Protein AF-A0A3A8M3F8-F1 (afdb_monomer_lite)

Structure (mmCIF, N/CA/C/O backbone):
data_AF-A0A3A8M3F8-F1
#
_entry.id   AF-A0A3A8M3F8-F1
#
loop_
_atom_site.group_PDB
_atom_site.id
_atom_site.type_symbol
_atom_site.label_atom_id
_atom_site.label_alt_id
_atom_site.label_comp_id
_atom_site.label_asym_id
_atom_site.label_entity_id
_atom_site.label_seq_id
_atom_site.pdbx_PDB_ins_code
_atom_site.Cartn_x
_atom_site.Cartn_y
_atom_site.Cartn_z
_atom_site.occupancy
_atom_site.B_iso_or_equiv
_atom_site.auth_seq_id
_atom_si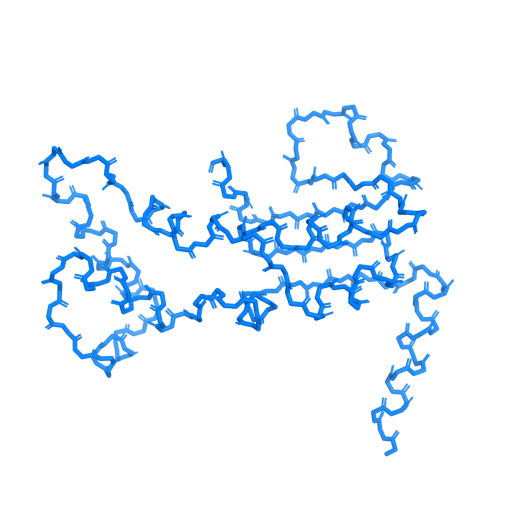te.auth_comp_id
_atom_site.auth_asym_id
_atom_site.auth_atom_id
_atom_site.pdbx_PDB_model_num
ATOM 1 N N . GLU A 1 1 ? -21.078 -20.542 5.191 1.00 77.00 1 GLU A N 1
ATOM 2 C CA . GLU A 1 1 ? -21.082 -20.589 6.671 1.00 77.00 1 GLU A CA 1
ATOM 3 C C . GLU A 1 1 ? -19.751 -20.115 7.265 1.00 77.00 1 GLU A C 1
ATOM 5 O O . GLU A 1 1 ? -19.757 -19.171 8.045 1.00 77.00 1 GLU A O 1
ATOM 10 N N . GLN A 1 2 ? -18.619 -20.641 6.781 1.00 90.75 2 GLN A N 1
ATOM 11 C CA . GLN A 1 2 ? -17.249 -20.269 7.181 1.00 90.75 2 GLN A CA 1
ATOM 12 C C . GLN A 1 2 ? -16.939 -18.758 7.161 1.00 90.75 2 GLN A C 1
ATOM 14 O O . GLN A 1 2 ? -16.479 -18.217 8.160 1.00 90.75 2 GLN A O 1
ATOM 19 N N . VAL A 1 3 ? -17.265 -18.046 6.073 1.00 92.75 3 VAL A N 1
ATOM 20 C CA . VAL A 1 3 ? -17.012 -16.590 5.957 1.00 92.75 3 VAL A CA 1
ATOM 21 C C . VAL A 1 3 ? -17.724 -15.788 7.053 1.00 92.75 3 VAL A C 1
ATOM 23 O O . VAL A 1 3 ? -17.168 -14.835 7.590 1.00 92.75 3 VAL A O 1
ATOM 26 N N . ARG A 1 4 ? -18.945 -16.189 7.438 1.00 94.12 4 ARG A N 1
ATOM 27 C CA . ARG A 1 4 ? -19.673 -15.523 8.531 1.00 94.12 4 ARG A CA 1
ATOM 28 C C . ARG A 1 4 ? -19.040 -15.808 9.894 1.00 94.12 4 ARG A C 1
ATOM 30 O O . ARG A 1 4 ? -19.112 -14.944 10.759 1.00 94.12 4 ARG A O 1
ATOM 37 N N . GLY A 1 5 ? -18.446 -16.988 10.084 1.00 97.00 5 GLY A N 1
ATOM 38 C CA . GLY A 1 5 ? -17.673 -17.320 11.285 1.00 97.00 5 GLY A CA 1
ATOM 39 C C . GLY A 1 5 ? -16.469 -16.395 11.442 1.00 97.00 5 GLY A C 1
ATOM 40 O O . GLY A 1 5 ? -16.394 -15.661 12.424 1.00 97.00 5 GLY A O 1
ATOM 41 N N . ILE A 1 6 ? -15.632 -16.317 10.404 1.00 95.81 6 ILE A N 1
ATOM 42 C CA . ILE A 1 6 ? -14.446 -15.445 10.367 1.00 95.81 6 ILE A CA 1
ATOM 43 C C . ILE A 1 6 ? -14.830 -13.978 10.603 1.00 95.81 6 ILE A C 1
ATOM 45 O O . ILE A 1 6 ? -14.204 -13.285 11.398 1.00 95.81 6 ILE A O 1
ATOM 49 N N . ALA A 1 7 ? -15.907 -13.498 9.972 1.00 94.50 7 ALA A N 1
ATOM 50 C CA . ALA A 1 7 ? -16.370 -12.127 10.173 1.00 94.50 7 ALA A CA 1
ATOM 51 C C . ALA A 1 7 ? -16.759 -11.836 11.636 1.00 94.50 7 ALA A C 1
ATOM 53 O O . ALA A 1 7 ? -16.505 -10.741 12.136 1.00 94.50 7 ALA A O 1
ATOM 54 N N . ARG A 1 8 ? -17.360 -12.803 12.346 1.00 96.25 8 ARG A N 1
ATOM 55 C CA . ARG A 1 8 ? -17.701 -12.649 13.770 1.00 96.25 8 ARG A CA 1
ATOM 56 C C . ARG A 1 8 ? -16.461 -12.644 14.657 1.00 96.25 8 ARG A C 1
ATOM 58 O O . ARG A 1 8 ? -16.414 -11.846 15.591 1.00 96.25 8 ARG A O 1
ATOM 65 N N . GLU A 1 9 ? -15.484 -13.497 14.361 1.00 95.94 9 GLU A N 1
ATOM 66 C CA . GLU A 1 9 ? -14.199 -13.546 15.067 1.00 95.94 9 GLU A CA 1
ATOM 67 C C . GLU A 1 9 ? -13.439 -12.227 14.912 1.00 95.94 9 GLU A C 1
ATOM 69 O O . GLU A 1 9 ? -13.094 -11.602 15.915 1.00 95.94 9 GLU A O 1
ATOM 74 N N . LEU A 1 10 ? -13.297 -11.734 13.676 1.00 94.62 10 LEU A N 1
ATOM 75 C CA . LEU A 1 10 ? -12.694 -10.430 13.392 1.00 94.62 10 LEU A CA 1
ATOM 76 C C . LEU A 1 10 ? -13.431 -9.306 14.120 1.00 94.62 10 LEU A C 1
ATOM 78 O O . LEU A 1 10 ? -12.803 -8.484 14.779 1.00 94.62 10 LEU A O 1
ATOM 82 N N . ALA A 1 11 ? -14.765 -9.292 14.077 1.00 94.44 11 ALA A N 1
ATOM 83 C CA . ALA A 1 11 ? -15.542 -8.280 14.784 1.00 94.44 11 ALA A CA 1
ATOM 84 C C . ALA A 1 11 ? -15.330 -8.337 16.309 1.00 94.44 11 ALA A C 1
ATOM 86 O O . ALA A 1 11 ? -15.360 -7.301 16.971 1.00 94.44 11 ALA A O 1
ATOM 87 N N . SER A 1 12 ? -15.126 -9.529 16.879 1.00 96.44 12 SER A N 1
ATOM 88 C CA . SER A 1 12 ? -14.784 -9.685 18.295 1.00 96.44 12 SER A CA 1
ATOM 89 C C . SER A 1 12 ? -13.395 -9.130 18.602 1.00 96.44 12 SER A C 1
ATOM 91 O O . SER A 1 12 ? -13.262 -8.365 19.553 1.00 96.44 12 SER A O 1
ATOM 93 N N . ALA A 1 13 ? -12.400 -9.451 17.771 1.00 95.69 13 ALA A N 1
ATOM 94 C CA . ALA A 1 13 ? -11.029 -8.965 17.917 1.00 95.69 13 ALA A CA 1
ATOM 95 C C . ALA A 1 13 ? -10.938 -7.435 17.788 1.00 95.69 13 ALA A C 1
ATOM 97 O O . ALA A 1 13 ? -10.272 -6.791 18.594 1.00 95.69 13 ALA A O 1
ATOM 98 N N . VAL A 1 14 ? -11.673 -6.836 16.841 1.00 93.81 14 VAL A N 1
ATOM 99 C CA . VAL A 1 14 ? -11.784 -5.371 16.711 1.00 93.81 14 VAL A CA 1
ATOM 100 C C . VAL A 1 14 ? -12.330 -4.757 18.000 1.00 93.81 14 VAL A C 1
ATOM 102 O O . VAL A 1 14 ? -11.743 -3.821 18.534 1.00 93.81 14 VAL A O 1
ATOM 105 N N . ARG A 1 15 ? -13.433 -5.296 18.541 1.00 92.56 15 ARG A N 1
ATOM 106 C CA . ARG A 1 15 ? -14.055 -4.760 19.765 1.00 92.56 15 ARG A CA 1
ATOM 107 C C . ARG A 1 15 ? -13.171 -4.899 21.001 1.00 92.56 15 ARG A C 1
ATOM 109 O O . ARG A 1 15 ? -13.255 -4.050 21.882 1.00 92.56 15 ARG A O 1
ATOM 116 N N . SER A 1 16 ? -12.358 -5.950 21.082 1.00 94.12 16 SER A N 1
ATOM 117 C CA . SER A 1 16 ? -11.433 -6.161 22.198 1.00 94.12 16 SER A CA 1
ATOM 118 C C . SER A 1 16 ? -10.091 -5.443 22.026 1.00 94.12 16 SER A C 1
ATOM 120 O O . SER A 1 16 ? -9.238 -5.581 22.896 1.00 94.12 16 SER A O 1
ATOM 122 N N . GLY A 1 17 ? -9.873 -4.730 20.913 1.00 89.69 17 GLY A N 1
ATOM 123 C CA . GLY A 1 17 ? -8.586 -4.104 20.590 1.00 89.69 17 GLY A CA 1
ATOM 124 C C . GLY A 1 17 ? -7.468 -5.102 20.260 1.00 89.69 17 GLY A C 1
ATOM 125 O O . GLY A 1 17 ? -6.303 -4.738 20.300 1.00 89.69 17 GLY A O 1
ATOM 126 N N . GLY A 1 18 ? -7.806 -6.357 19.950 1.00 92.5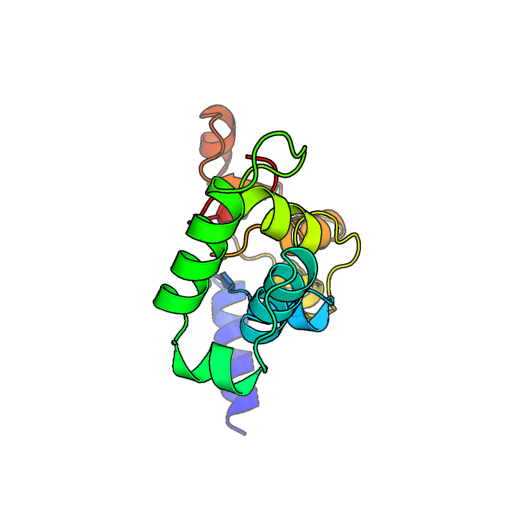0 18 GLY A N 1
ATOM 127 C CA . GLY A 1 18 ? -6.855 -7.445 19.688 1.00 92.50 18 GLY A CA 1
ATOM 128 C C . GLY A 1 18 ? -6.626 -7.726 18.202 1.00 92.50 18 GLY A C 1
ATOM 129 O O . GLY A 1 18 ? -6.373 -8.873 17.842 1.00 92.50 18 GLY A O 1
ATOM 130 N N . LEU A 1 19 ? -6.796 -6.723 17.333 1.00 94.44 19 LEU A N 1
ATOM 131 C CA . LEU A 1 19 ? -6.598 -6.851 15.889 1.00 94.44 19 LEU A CA 1
ATOM 132 C C . LEU A 1 19 ? -5.583 -5.819 15.393 1.00 94.44 19 LEU A C 1
ATOM 134 O O . LEU A 1 19 ? -5.794 -4.619 15.565 1.00 94.44 19 LEU A O 1
ATOM 138 N N . ALA A 1 20 ? -4.566 -6.307 14.685 1.00 93.56 20 ALA A N 1
ATOM 139 C CA . ALA A 1 20 ? -3.665 -5.500 13.874 1.00 93.56 20 ALA A CA 1
ATOM 140 C C . ALA A 1 20 ? -3.925 -5.752 12.383 1.00 93.56 20 ALA A C 1
ATOM 142 O O . ALA A 1 20 ? -4.213 -6.881 11.971 1.00 93.56 20 ALA A O 1
ATOM 143 N N . LEU A 1 21 ? -3.820 -4.704 11.566 1.00 95.88 21 LEU A N 1
ATOM 144 C CA . LEU A 1 21 ? -3.916 -4.812 10.110 1.00 95.88 21 LEU A CA 1
ATOM 145 C C . LEU A 1 21 ? -2.530 -4.961 9.484 1.00 95.88 21 LEU A C 1
ATOM 147 O O . LEU A 1 21 ? -1.611 -4.230 9.839 1.00 95.88 21 LEU A O 1
ATOM 151 N N . PHE A 1 22 ? -2.408 -5.854 8.502 1.00 96.38 22 PHE A N 1
ATOM 152 C CA . PHE A 1 22 ? -1.236 -5.949 7.635 1.00 96.38 22 PHE A CA 1
ATOM 153 C C . PHE A 1 22 ? -1.669 -5.740 6.184 1.00 96.38 22 PHE A C 1
ATOM 155 O O . PHE A 1 22 ? -2.525 -6.466 5.676 1.00 96.38 22 PHE A O 1
ATOM 162 N N . MET A 1 23 ? -1.087 -4.744 5.524 1.00 95.88 23 MET A N 1
ATOM 163 C CA . MET A 1 23 ? -1.416 -4.353 4.156 1.00 95.88 23 MET A CA 1
ATOM 164 C C . MET A 1 23 ? -0.207 -4.549 3.240 1.00 95.88 23 MET A C 1
ATOM 166 O O . MET A 1 23 ? 0.932 -4.266 3.607 1.00 95.88 23 MET A O 1
ATOM 170 N N . GLY A 1 24 ? -0.472 -5.055 2.041 1.00 94.75 24 GLY A N 1
ATOM 171 C CA . GLY A 1 24 ? 0.515 -5.214 0.976 1.00 94.75 24 GLY A CA 1
ATOM 172 C C . GLY A 1 24 ? -0.006 -4.618 -0.326 1.00 94.75 24 GLY A C 1
ATOM 173 O O . GLY A 1 24 ? -1.130 -4.117 -0.371 1.00 94.75 24 GLY A O 1
ATOM 174 N N . ALA A 1 25 ? 0.784 -4.692 -1.400 1.00 91.25 25 ALA A N 1
ATOM 175 C CA . ALA A 1 25 ? 0.506 -3.952 -2.638 1.00 91.25 25 ALA A CA 1
ATOM 176 C C . ALA A 1 25 ? -0.877 -4.270 -3.239 1.00 91.25 25 ALA A C 1
ATOM 178 O O . ALA A 1 25 ? -1.506 -3.420 -3.866 1.00 91.25 25 ALA A O 1
ATOM 179 N N . GLY A 1 26 ? -1.406 -5.469 -2.961 1.00 92.50 26 GLY A N 1
ATOM 180 C CA . GLY A 1 26 ? -2.750 -5.883 -3.361 1.00 92.50 26 GLY A CA 1
ATOM 181 C C . GLY A 1 26 ? -3.881 -4.967 -2.877 1.00 92.50 26 GLY A C 1
ATOM 182 O O . GLY A 1 26 ? -4.909 -4.887 -3.545 1.00 92.50 26 GLY A O 1
ATOM 183 N N . THR A 1 27 ? -3.713 -4.236 -1.767 1.00 93.75 27 THR A N 1
ATOM 184 C CA . THR A 1 27 ? -4.733 -3.278 -1.304 1.00 93.75 27 THR A CA 1
ATOM 185 C C . THR A 1 27 ? -4.861 -2.079 -2.244 1.00 93.75 27 THR A C 1
ATOM 187 O O . THR A 1 27 ? -5.962 -1.561 -2.422 1.00 93.75 27 THR A O 1
ATOM 190 N N . GLY A 1 28 ? -3.762 -1.692 -2.899 1.00 92.81 28 GLY A N 1
ATOM 191 C CA . GLY A 1 28 ? -3.693 -0.581 -3.845 1.00 92.81 28 GLY A CA 1
ATOM 192 C C . GLY A 1 28 ? -4.216 -0.903 -5.247 1.00 92.81 28 GLY A C 1
ATOM 193 O O . GLY A 1 28 ? -4.634 0.009 -5.958 1.00 92.81 28 GLY A O 1
ATOM 194 N N . ILE A 1 29 ? -4.273 -2.181 -5.644 1.00 93.44 29 ILE A N 1
ATOM 195 C CA . ILE A 1 29 ? -4.665 -2.583 -7.011 1.00 93.44 29 ILE A CA 1
ATOM 196 C C . ILE A 1 29 ? -6.076 -2.098 -7.358 1.00 93.44 29 ILE A C 1
ATOM 198 O O . ILE A 1 29 ? -6.307 -1.503 -8.407 1.00 93.44 29 ILE A O 1
ATOM 202 N N . ALA A 1 30 ? -7.032 -2.274 -6.442 1.00 90.75 30 ALA A N 1
ATOM 203 C CA . ALA A 1 30 ? -8.405 -1.807 -6.646 1.00 90.75 30 ALA A CA 1
ATOM 204 C C . ALA A 1 30 ? -8.520 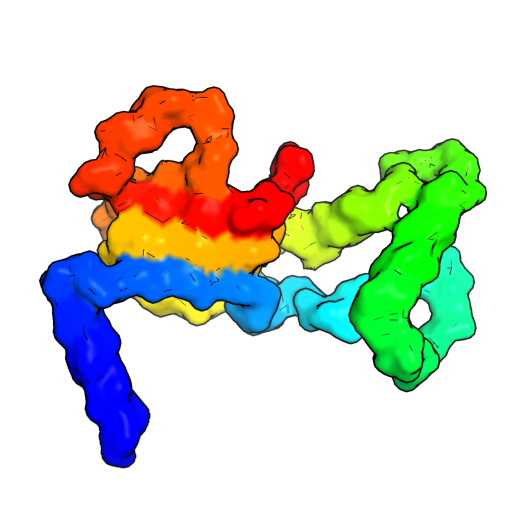-0.270 -6.715 1.00 90.75 30 ALA A C 1
ATOM 206 O O . ALA A 1 30 ? -9.563 0.251 -7.106 1.00 90.75 30 ALA A O 1
ATOM 207 N N . ALA A 1 31 ? -7.473 0.455 -6.312 1.00 92.81 31 ALA A N 1
ATOM 208 C CA . ALA A 1 31 ? -7.370 1.905 -6.416 1.00 92.81 31 ALA A CA 1
ATOM 20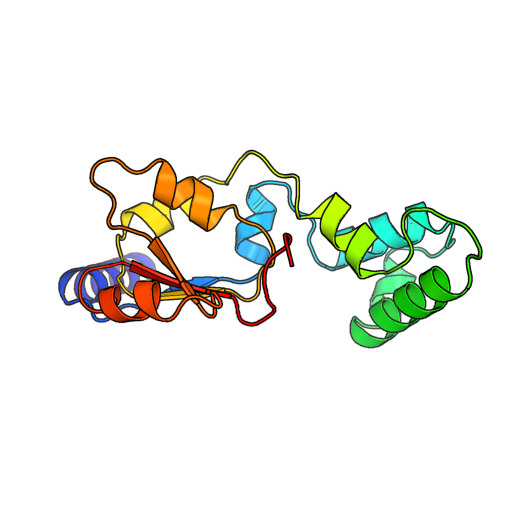9 C C . ALA A 1 31 ? -6.677 2.353 -7.716 1.00 92.81 31 ALA A C 1
ATOM 211 O O . ALA A 1 31 ? -6.486 3.548 -7.918 1.00 92.81 31 ALA A O 1
ATOM 212 N N . GLY A 1 32 ? -6.313 1.418 -8.600 1.00 92.31 32 GLY A N 1
ATOM 213 C CA . GLY A 1 32 ? -5.624 1.692 -9.860 1.00 92.31 32 GLY A CA 1
ATOM 214 C C . GLY A 1 32 ? -4.099 1.736 -9.753 1.00 92.31 32 GLY A C 1
ATOM 215 O O . GLY A 1 32 ? -3.453 2.108 -10.730 1.00 92.31 32 GLY A O 1
ATOM 216 N N . LEU A 1 33 ? -3.520 1.368 -8.604 1.00 93.69 33 LEU A N 1
ATOM 217 C CA . LEU A 1 33 ? -2.077 1.145 -8.522 1.00 93.69 33 LEU A CA 1
ATOM 218 C C . LEU A 1 33 ? -1.702 -0.140 -9.270 1.00 93.69 33 LEU A C 1
ATOM 220 O O . LEU A 1 33 ? -2.474 -1.103 -9.243 1.00 93.69 33 LEU A O 1
ATOM 224 N N . PRO A 1 34 ? -0.530 -0.179 -9.925 1.00 92.94 34 PRO A N 1
ATOM 225 C CA . PRO A 1 34 ? -0.126 -1.353 -10.676 1.00 92.94 34 PRO A CA 1
ATOM 226 C C . PRO A 1 34 ? 0.143 -2.543 -9.750 1.00 92.94 34 PRO A C 1
ATOM 228 O O . PRO A 1 34 ? 0.662 -2.398 -8.639 1.00 92.94 34 PRO A O 1
ATOM 231 N N . GLY A 1 35 ? -0.168 -3.742 -10.240 1.00 92.38 35 GLY A N 1
ATOM 232 C CA . GLY A 1 35 ? 0.422 -4.967 -9.700 1.00 92.38 35 GLY A CA 1
ATOM 233 C C . GLY A 1 35 ? 1.923 -5.047 -10.007 1.00 92.38 35 GLY A C 1
ATOM 234 O O . GLY A 1 35 ? 2.464 -4.208 -10.721 1.00 92.38 35 GLY A O 1
ATOM 235 N N 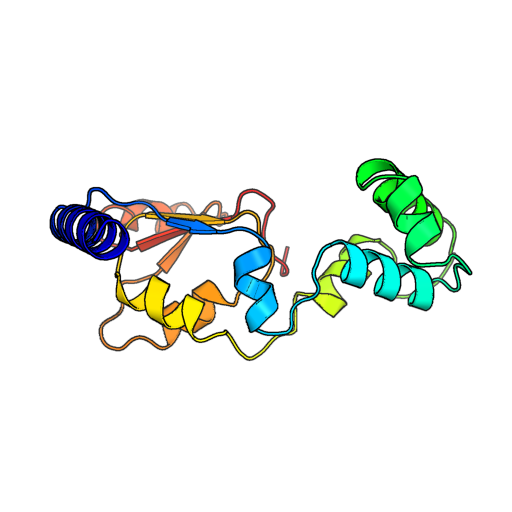. TRP A 1 36 ? 2.602 -6.081 -9.500 1.00 92.19 36 TRP A N 1
ATOM 236 C CA . TRP A 1 36 ? 4.038 -6.276 -9.747 1.00 92.19 36 TRP A CA 1
ATOM 237 C C . TRP A 1 36 ? 4.381 -6.338 -11.244 1.00 92.19 36 TRP A C 1
ATOM 239 O O . TRP A 1 36 ? 5.213 -5.565 -11.711 1.00 92.19 36 TRP A O 1
ATOM 249 N N . ASP A 1 37 ? 3.704 -7.210 -11.995 1.00 91.06 37 ASP A N 1
ATOM 250 C CA . ASP A 1 37 ? 3.979 -7.403 -13.424 1.00 91.06 37 ASP A CA 1
ATOM 251 C C . ASP A 1 37 ? 3.739 -6.108 -14.215 1.00 91.06 37 ASP A C 1
ATOM 253 O O . ASP A 1 37 ? 4.595 -5.662 -14.971 1.00 91.06 37 ASP A O 1
ATOM 257 N N . GLU A 1 38 ? 2.612 -5.440 -13.956 1.00 91.81 38 GLU A N 1
ATOM 258 C CA . GLU A 1 38 ? 2.256 -4.177 -14.607 1.00 91.81 38 GLU A CA 1
ATOM 259 C C . GLU A 1 38 ? 3.240 -3.047 -14.262 1.00 91.81 38 GLU A C 1
ATOM 261 O O . GLU A 1 38 ? 3.530 -2.195 -15.101 1.00 91.81 38 GLU A O 1
ATOM 266 N N . LEU A 1 39 ? 3.768 -3.023 -13.034 1.00 93.44 39 LEU A N 1
ATOM 267 C CA . LEU A 1 39 ? 4.787 -2.058 -12.626 1.00 93.44 39 LEU A CA 1
ATOM 268 C C . LEU A 1 39 ? 6.070 -2.268 -13.434 1.00 93.44 39 LEU A C 1
ATOM 270 O O . LEU A 1 39 ? 6.605 -1.306 -13.983 1.00 93.44 39 LEU A O 1
ATOM 274 N N . VAL A 1 40 ? 6.539 -3.515 -13.533 1.00 94.19 40 VAL A N 1
ATOM 275 C CA . VAL A 1 40 ? 7.731 -3.869 -14.316 1.00 94.19 40 VAL A CA 1
ATOM 276 C C . VAL A 1 40 ? 7.533 -3.498 -15.783 1.00 94.19 40 VAL A C 1
ATOM 278 O O . VAL A 1 40 ? 8.390 -2.826 -16.349 1.00 94.19 40 VAL A O 1
ATOM 281 N N . GLU A 1 41 ? 6.395 -3.861 -16.375 1.00 92.56 41 GLU A N 1
ATOM 282 C CA . GLU A 1 41 ? 6.068 -3.558 -17.772 1.00 92.56 41 GLU A CA 1
ATOM 283 C C . GLU A 1 41 ? 6.051 -2.050 -18.051 1.00 92.56 41 GLU A C 1
ATOM 285 O O . GLU A 1 41 ? 6.649 -1.594 -19.027 1.00 92.56 41 GLU A O 1
ATOM 290 N N . LYS A 1 42 ? 5.415 -1.252 -17.182 1.00 92.56 42 LYS A N 1
ATOM 291 C CA . LYS A 1 42 ? 5.360 0.210 -17.337 1.00 92.56 42 LYS A CA 1
ATOM 292 C C . LYS A 1 42 ? 6.746 0.842 -17.271 1.00 92.56 42 LYS A C 1
ATOM 294 O O . LYS A 1 42 ? 7.069 1.667 -18.121 1.00 92.56 42 LYS A O 1
ATOM 299 N N . ILE A 1 43 ? 7.569 0.449 -16.298 1.00 93.19 43 ILE A N 1
ATOM 300 C CA . ILE A 1 43 ? 8.928 0.992 -16.157 1.00 93.19 43 ILE A CA 1
ATOM 301 C C . ILE A 1 43 ? 9.807 0.533 -17.327 1.00 93.19 43 ILE A C 1
ATOM 303 O O . ILE A 1 43 ? 10.525 1.340 -17.907 1.00 93.19 43 ILE A O 1
ATOM 307 N N . ALA A 1 44 ? 9.726 -0.737 -17.724 1.00 92.81 44 ALA A N 1
ATOM 308 C CA . ALA A 1 44 ? 10.454 -1.261 -18.877 1.00 92.81 44 ALA A CA 1
ATOM 309 C C . ALA A 1 44 ? 10.122 -0.497 -20.167 1.00 92.81 44 ALA A C 1
ATOM 311 O O . ALA A 1 44 ? 11.033 -0.118 -20.904 1.00 92.81 44 ALA A O 1
ATOM 312 N N . ALA A 1 45 ? 8.836 -0.225 -20.407 1.00 90.94 45 ALA A N 1
ATOM 313 C CA . ALA A 1 45 ? 8.380 0.548 -21.555 1.00 90.94 45 ALA A CA 1
ATOM 314 C C . ALA A 1 45 ? 8.902 1.994 -21.525 1.00 90.94 45 ALA A C 1
ATOM 316 O O . ALA A 1 45 ? 9.344 2.498 -22.557 1.00 90.94 45 ALA A O 1
ATOM 317 N N . GLU A 1 46 ? 8.912 2.648 -20.356 1.00 90.00 46 GLU A N 1
ATOM 318 C CA . GLU A 1 46 ? 9.508 3.985 -20.189 1.00 90.00 46 GLU A CA 1
ATOM 319 C C . GLU A 1 46 ? 11.012 3.998 -20.498 1.00 90.00 46 GLU A C 1
ATOM 321 O O . GLU A 1 46 ? 11.511 4.966 -21.066 1.00 90.00 46 GLU A O 1
ATOM 326 N N . LEU A 1 47 ? 11.719 2.910 -20.185 1.00 89.44 47 LEU A N 1
ATOM 327 C CA . LEU A 1 47 ? 13.152 2.747 -20.449 1.00 89.44 47 LEU A CA 1
ATOM 328 C C . LEU A 1 47 ? 13.469 2.226 -21.863 1.00 89.44 47 LEU A C 1
ATOM 330 O O . LEU A 1 47 ? 14.637 2.000 -22.182 1.00 89.44 47 LEU A O 1
ATOM 334 N N . GLY A 1 48 ? 12.457 2.009 -22.711 1.00 89.00 48 GLY A N 1
ATOM 335 C CA . GLY A 1 48 ? 12.636 1.489 -24.070 1.00 89.00 48 GLY A CA 1
ATOM 336 C C . GLY A 1 48 ? 13.142 0.043 -24.127 1.00 89.00 48 GLY A C 1
ATOM 337 O O . GLY A 1 48 ? 13.801 -0.340 -25.095 1.00 89.00 48 GLY A O 1
ATOM 338 N N . LEU A 1 49 ? 12.876 -0.758 -23.092 1.00 89.50 49 LEU A N 1
ATOM 339 C CA . LEU A 1 49 ? 13.265 -2.164 -23.029 1.00 89.50 49 LEU A CA 1
ATOM 340 C C . LEU A 1 49 ? 12.225 -3.032 -23.752 1.00 89.50 49 LEU A C 1
ATOM 342 O O . LEU A 1 49 ? 11.117 -3.231 -23.258 1.00 89.50 49 LEU A O 1
ATOM 346 N N . ASP A 1 50 ? 12.602 -3.564 -24.915 1.00 82.75 50 ASP A N 1
ATOM 347 C CA . ASP A 1 50 ? 11.737 -4.386 -25.771 1.00 82.75 50 ASP A CA 1
ATOM 348 C C . ASP A 1 50 ? 11.719 -5.854 -25.307 1.00 82.75 50 ASP A C 1
ATOM 350 O O . ASP A 1 50 ? 12.398 -6.729 -25.849 1.00 82.75 50 ASP A O 1
ATOM 354 N N . HIS A 1 51 ? 10.980 -6.100 -24.228 1.00 85.19 51 HIS A N 1
ATOM 355 C CA . HIS A 1 51 ? 10.708 -7.429 -23.686 1.00 85.19 51 HIS A CA 1
ATOM 356 C C . HIS A 1 51 ? 9.197 -7.620 -23.540 1.00 85.19 51 HIS A C 1
ATOM 358 O O . HIS A 1 51 ? 8.490 -6.744 -23.040 1.00 85.19 51 HIS A O 1
ATOM 364 N N . SER A 1 52 ? 8.708 -8.795 -23.933 1.00 85.50 52 SER A N 1
ATOM 365 C CA . SER A 1 52 ? 7.332 -9.225 -23.672 1.00 85.50 52 SER A CA 1
ATOM 366 C C . SER A 1 52 ? 7.071 -9.432 -22.176 1.00 85.50 52 SER A C 1
ATOM 368 O O . SER A 1 52 ? 7.991 -9.677 -21.391 1.00 85.50 52 SER A O 1
ATOM 370 N N . ALA A 1 53 ? 5.795 -9.386 -21.790 1.00 81.62 53 ALA A N 1
ATOM 371 C CA . ALA A 1 53 ? 5.344 -9.671 -20.428 1.00 81.62 53 ALA A CA 1
ATOM 372 C C . ALA A 1 53 ? 5.825 -11.047 -19.934 1.00 81.62 53 ALA A C 1
ATOM 374 O O . ALA A 1 53 ? 6.226 -11.207 -18.783 1.00 81.62 53 ALA A O 1
ATOM 375 N N . GLU A 1 54 ? 5.828 -12.048 -20.814 1.00 87.50 54 GLU A N 1
ATOM 376 C CA . GLU A 1 54 ? 6.295 -13.402 -20.521 1.00 87.50 54 GLU A CA 1
ATOM 377 C C . GLU A 1 54 ? 7.798 -13.424 -20.223 1.00 87.50 54 GLU A C 1
ATOM 379 O O . GLU A 1 54 ? 8.221 -14.026 -19.240 1.00 87.50 54 GLU A O 1
ATOM 384 N N . GLN A 1 55 ? 8.599 -12.692 -21.003 1.00 88.69 55 GLN A N 1
ATOM 385 C CA . GLN A 1 55 ? 10.044 -12.592 -20.772 1.00 88.69 55 GLN A CA 1
ATOM 386 C C . GLN A 1 55 ? 10.374 -11.921 -19.435 1.00 88.69 55 GLN A C 1
ATOM 388 O O . GLN A 1 55 ? 11.327 -12.325 -18.770 1.00 88.69 55 GLN A O 1
ATOM 393 N N . TRP A 1 56 ? 9.588 -10.927 -19.012 1.00 90.25 56 TRP A N 1
ATOM 394 C CA . TRP A 1 56 ? 9.739 -10.321 -17.687 1.00 90.25 56 TRP A CA 1
ATOM 395 C C . TRP A 1 56 ? 9.392 -11.287 -16.556 1.00 90.25 56 TRP A C 1
ATOM 397 O O . TRP A 1 56 ? 10.076 -11.307 -15.533 1.00 90.25 56 TRP A O 1
ATOM 407 N N . LYS A 1 57 ? 8.358 -12.109 -16.743 1.00 86.88 57 LYS A N 1
ATOM 408 C CA . LYS A 1 57 ? 7.954 -13.123 -15.760 1.00 86.88 57 LYS A CA 1
ATOM 409 C C . LYS A 1 57 ? 8.995 -14.228 -15.618 1.00 86.88 57 LYS A C 1
ATOM 411 O O . LYS A 1 57 ? 9.274 -14.638 -14.493 1.00 86.88 57 LYS A O 1
ATOM 416 N N . ASP A 1 58 ? 9.600 -14.655 -16.723 1.00 92.19 58 ASP A N 1
ATOM 417 C CA . ASP A 1 58 ? 10.613 -15.716 -16.741 1.00 92.19 58 ASP A CA 1
ATOM 418 C C . ASP A 1 58 ? 11.909 -15.330 -16.010 1.00 92.19 58 ASP A C 1
ATOM 420 O O . ASP A 1 58 ? 12.571 -16.196 -15.438 1.00 92.19 58 ASP A O 1
ATOM 424 N N . LEU A 1 59 ? 12.260 -14.037 -15.976 1.00 89.00 59 LEU A N 1
ATOM 425 C CA . LEU A 1 59 ? 13.384 -13.530 -15.175 1.00 89.00 59 LEU A CA 1
ATOM 426 C C . LEU A 1 59 ? 13.134 -13.686 -13.666 1.00 89.00 59 LEU A C 1
ATOM 428 O O . LEU A 1 59 ? 14.067 -13.771 -12.876 1.00 89.00 59 LEU A O 1
ATOM 432 N N . GLY A 1 60 ? 11.874 -13.731 -13.240 1.00 91.12 60 GLY A N 1
ATOM 433 C CA . GLY A 1 60 ? 11.519 -13.626 -11.834 1.00 91.12 60 GLY A CA 1
ATOM 434 C C . GLY A 1 60 ? 11.699 -12.201 -11.282 1.00 91.12 60 GLY A C 1
ATOM 435 O O . GLY A 1 60 ? 12.326 -11.332 -11.893 1.00 91.12 60 GLY A O 1
ATOM 436 N N . PRO A 1 61 ? 11.129 -11.921 -10.097 1.00 89.69 61 PRO A N 1
ATOM 437 C CA . PRO A 1 61 ? 10.962 -10.552 -9.616 1.00 89.69 61 PRO A CA 1
ATOM 438 C C . PRO A 1 61 ? 12.284 -9.848 -9.279 1.00 89.69 61 PRO A C 1
ATOM 440 O O . PRO A 1 61 ? 12.437 -8.659 -9.547 1.00 89.69 61 PRO A O 1
ATOM 443 N N . LEU A 1 62 ? 13.255 -10.563 -8.704 1.00 92.69 62 LEU A N 1
ATOM 444 C CA . LEU A 1 62 ? 14.527 -9.957 -8.299 1.00 92.69 62 LEU A CA 1
ATOM 445 C C . LEU A 1 62 ? 15.406 -9.606 -9.503 1.00 92.69 62 LEU A C 1
ATOM 447 O O . LEU A 1 62 ? 15.984 -8.521 -9.531 1.00 92.69 62 LEU A O 1
ATOM 451 N N . ASP A 1 63 ? 15.465 -10.480 -10.508 1.00 94.44 63 ASP A N 1
ATOM 452 C CA . ASP A 1 63 ? 16.268 -10.220 -11.703 1.00 94.44 63 ASP A CA 1
ATOM 453 C C . ASP A 1 63 ? 15.623 -9.135 -12.566 1.00 94.44 63 ASP A C 1
ATOM 455 O O . ASP A 1 63 ? 16.327 -8.245 -13.041 1.00 94.44 63 ASP A O 1
ATOM 459 N N . ALA A 1 64 ? 14.289 -9.126 -12.696 1.00 94.25 64 ALA A N 1
ATOM 460 C CA . ALA A 1 64 ? 13.576 -8.027 -13.344 1.00 94.25 64 ALA A CA 1
ATOM 461 C C . ALA A 1 64 ? 13.884 -6.681 -12.660 1.00 94.25 64 ALA A C 1
ATOM 463 O O . ALA A 1 64 ? 14.253 -5.717 -13.332 1.00 94.25 64 ALA A O 1
ATOM 464 N N . ALA A 1 65 ? 13.828 -6.623 -11.324 1.00 93.00 65 ALA A N 1
ATOM 465 C CA . ALA A 1 65 ? 14.175 -5.418 -10.569 1.00 93.00 65 ALA A CA 1
ATOM 466 C C . ALA A 1 65 ? 15.630 -4.975 -10.799 1.00 93.00 65 ALA A C 1
ATOM 468 O O . ALA A 1 65 ? 15.894 -3.786 -10.987 1.00 93.00 65 ALA A O 1
ATOM 469 N N . GLU A 1 66 ? 16.577 -5.916 -10.813 1.00 94.12 66 GLU A N 1
ATOM 470 C CA . GLU A 1 66 ? 17.997 -5.624 -11.032 1.00 94.12 66 GLU A CA 1
ATOM 471 C C . GLU A 1 66 ? 18.274 -5.138 -12.461 1.00 94.12 66 GLU A C 1
ATOM 473 O O . GLU A 1 66 ? 19.074 -4.217 -12.653 1.00 94.12 66 GLU A O 1
ATOM 478 N N . VAL A 1 67 ? 17.598 -5.708 -13.464 1.00 93.50 67 VAL A N 1
ATOM 479 C CA . VAL A 1 67 ? 17.663 -5.231 -14.852 1.00 93.50 67 VAL A CA 1
ATOM 480 C C . VAL A 1 67 ? 17.174 -3.789 -14.931 1.00 93.50 67 VAL A C 1
ATOM 482 O O . VAL A 1 67 ? 17.896 -2.941 -15.457 1.00 93.50 67 VAL A O 1
ATOM 485 N N . LEU A 1 68 ? 16.002 -3.481 -14.366 1.00 93.56 68 LEU A N 1
ATOM 486 C CA . LEU A 1 68 ? 15.467 -2.117 -14.366 1.00 93.56 68 LEU A CA 1
ATOM 487 C C . LEU A 1 68 ? 16.411 -1.146 -13.644 1.00 93.56 68 LEU A C 1
ATOM 489 O O . LEU A 1 68 ? 16.759 -0.104 -14.201 1.00 93.56 68 LEU A O 1
ATOM 493 N N . ARG A 1 69 ? 16.910 -1.512 -12.455 1.00 92.81 69 ARG A N 1
ATOM 494 C CA . ARG A 1 69 ? 17.861 -0.692 -11.687 1.00 92.81 69 ARG A CA 1
ATOM 495 C C . ARG A 1 69 ? 19.111 -0.372 -12.506 1.00 92.81 69 ARG A C 1
ATOM 497 O O . ARG A 1 69 ? 19.450 0.798 -12.679 1.00 92.81 69 ARG A O 1
ATOM 504 N N . ARG A 1 70 ? 19.771 -1.388 -13.069 1.00 91.19 70 ARG A N 1
ATOM 505 C CA . ARG A 1 70 ? 20.986 -1.194 -13.880 1.00 91.19 70 ARG A CA 1
ATOM 506 C C . ARG A 1 70 ? 20.734 -0.372 -15.134 1.00 91.19 70 ARG A C 1
ATOM 508 O O . ARG A 1 70 ? 21.628 0.358 -15.553 1.00 91.19 70 ARG A O 1
ATOM 515 N N . THR A 1 71 ? 19.563 -0.511 -15.748 1.00 90.44 71 THR A N 1
ATOM 516 C CA . THR A 1 71 ? 19.198 0.288 -16.919 1.00 90.44 71 THR A CA 1
ATOM 517 C C . THR A 1 71 ? 19.043 1.757 -16.536 1.00 90.44 71 THR A C 1
ATOM 519 O O . THR A 1 71 ? 19.663 2.593 -17.186 1.00 90.44 71 THR A O 1
ATOM 522 N N . THR A 1 72 ? 18.342 2.073 -15.437 1.00 88.00 72 THR A N 1
ATOM 523 C CA . THR A 1 72 ? 18.197 3.466 -14.961 1.00 88.00 72 THR A CA 1
ATOM 524 C C . THR A 1 72 ? 19.543 4.130 -14.645 1.00 88.00 72 THR A C 1
ATOM 526 O O . THR A 1 72 ? 19.784 5.264 -15.044 1.00 88.00 72 THR A O 1
ATOM 529 N N . GLU A 1 73 ? 20.484 3.405 -14.030 1.00 84.88 73 GLU A N 1
ATOM 530 C CA . GLU A 1 73 ? 21.808 3.937 -13.659 1.00 84.88 73 GLU A CA 1
ATOM 531 C C . GLU A 1 73 ? 22.725 4.244 -14.854 1.00 84.88 73 GLU A C 1
ATOM 533 O O . GLU A 1 73 ? 23.713 4.967 -14.713 1.00 84.88 73 GLU A O 1
ATOM 538 N N . ARG A 1 74 ? 22.435 3.684 -16.034 1.00 82.56 74 ARG A N 1
ATOM 539 C CA . ARG A 1 74 ? 23.264 3.844 -17.238 1.00 82.56 74 ARG A CA 1
ATOM 540 C C . ARG A 1 74 ? 22.882 5.043 -18.094 1.00 82.56 74 ARG A C 1
ATOM 542 O O . ARG A 1 74 ? 23.638 5.345 -19.012 1.00 82.56 74 ARG A O 1
ATOM 549 N N . ILE A 1 75 ? 21.755 5.702 -17.822 1.00 72.38 75 ILE A N 1
ATOM 550 C CA . ILE A 1 75 ? 21.240 6.822 -18.618 1.00 72.38 75 ILE A CA 1
ATOM 551 C C . ILE A 1 75 ? 21.823 8.138 -18.064 1.00 72.38 75 ILE A C 1
ATOM 553 O O . ILE A 1 75 ? 21.390 8.614 -17.012 1.00 72.38 75 ILE A O 1
ATOM 557 N N . PRO A 1 76 ? 22.828 8.760 -18.714 1.00 63.50 76 PRO A N 1
ATOM 558 C CA . PRO A 1 76 ? 23.452 9.970 -18.193 1.00 63.50 76 PRO A CA 1
ATOM 559 C C . PRO A 1 76 ? 22.583 11.194 -18.510 1.00 63.50 76 PRO A C 1
ATOM 561 O O . PRO A 1 76 ? 22.266 11.447 -19.668 1.00 63.50 76 PRO A O 1
ATOM 564 N N . GLY A 1 77 ? 22.275 12.010 -17.498 1.00 62.12 77 GLY A N 1
ATOM 565 C CA . GLY A 1 77 ? 21.685 13.342 -17.696 1.00 62.12 77 GLY A CA 1
ATOM 566 C C . GLY A 1 77 ? 20.156 13.427 -17.670 1.00 62.12 77 GLY A C 1
ATOM 567 O O . GLY A 1 77 ? 19.635 14.520 -17.889 1.00 62.12 77 GLY A O 1
ATOM 568 N N . GLU A 1 78 ? 19.437 12.344 -17.360 1.00 58.94 78 GLU A N 1
ATOM 569 C CA . GLU A 1 78 ? 17.978 12.399 -17.216 1.00 58.94 78 GLU A CA 1
ATOM 570 C C . GLU A 1 78 ? 17.498 12.879 -15.826 1.00 58.94 78 GLU A C 1
ATOM 572 O O . GLU A 1 78 ? 18.205 12.705 -14.826 1.00 58.94 78 GLU A O 1
ATOM 577 N N . PRO A 1 79 ? 16.307 13.514 -15.740 1.00 56.75 79 PRO A N 1
ATOM 578 C CA . PRO A 1 79 ? 15.734 13.991 -14.478 1.00 56.75 79 PRO A CA 1
ATOM 579 C C . PRO A 1 79 ? 15.220 12.874 -13.549 1.00 56.75 79 PRO A C 1
ATOM 581 O O . PRO A 1 79 ? 15.226 13.072 -12.337 1.00 56.75 79 PRO A O 1
ATOM 584 N N . GLN A 1 80 ? 14.784 11.727 -14.088 1.00 63.00 80 GLN A N 1
ATOM 585 C CA . GLN A 1 80 ? 14.369 10.534 -13.328 1.00 63.00 80 GLN A CA 1
ATOM 586 C C . GLN A 1 80 ? 15.569 9.585 -13.245 1.00 63.00 80 GLN A C 1
ATOM 588 O O . GLN A 1 80 ? 15.838 8.820 -14.162 1.00 63.00 80 GLN A O 1
ATOM 593 N N . LYS A 1 81 ? 16.377 9.727 -12.190 1.00 73.94 81 LYS A N 1
ATOM 594 C CA . LYS A 1 81 ? 17.731 9.145 -12.137 1.00 73.94 81 LYS A CA 1
ATOM 595 C C . LYS A 1 81 ? 17.768 7.723 -11.597 1.00 73.94 81 LYS A C 1
ATOM 597 O O . LYS A 1 81 ? 18.780 7.045 -11.756 1.00 73.94 81 LYS A O 1
ATOM 602 N N . SER A 1 82 ? 16.720 7.291 -10.905 1.00 87.38 82 SER A N 1
ATOM 603 C CA . SER A 1 82 ? 16.703 6.012 -10.208 1.00 87.38 82 SER A CA 1
ATOM 604 C C . SER A 1 82 ? 15.425 5.231 -10.476 1.00 87.38 82 SER A C 1
ATOM 606 O O . SER A 1 82 ? 14.363 5.800 -10.724 1.00 87.38 82 SER A O 1
ATOM 608 N N . LEU A 1 83 ? 15.503 3.909 -10.320 1.00 90.31 83 LEU A N 1
ATOM 609 C CA . LEU A 1 83 ? 14.325 3.042 -10.270 1.00 90.31 83 LEU A CA 1
ATOM 610 C C . LEU A 1 83 ? 13.268 3.553 -9.271 1.00 90.31 83 LEU A C 1
ATOM 612 O O . LEU A 1 83 ? 12.073 3.468 -9.543 1.00 90.31 83 LEU A O 1
ATOM 616 N N . GLY A 1 84 ? 13.704 4.126 -8.144 1.00 89.94 84 GLY A N 1
ATOM 617 C CA . GLY A 1 84 ? 12.818 4.717 -7.140 1.00 89.94 84 GLY A CA 1
ATOM 618 C C . GLY A 1 84 ? 11.980 5.878 -7.677 1.00 89.94 84 GLY A C 1
ATOM 619 O O . GLY A 1 84 ? 10.802 5.966 -7.344 1.00 89.94 84 GLY A O 1
ATOM 620 N N . ASP A 1 85 ? 12.532 6.715 -8.559 1.00 89.62 85 ASP A N 1
ATOM 621 C CA . ASP A 1 85 ? 11.804 7.841 -9.159 1.00 89.62 85 ASP A CA 1
ATOM 622 C C . ASP A 1 85 ? 10.682 7.358 -10.091 1.00 89.62 85 ASP A C 1
ATOM 624 O O . ASP A 1 85 ? 9.567 7.886 -10.055 1.00 89.62 85 ASP A O 1
ATOM 628 N N . HIS A 1 86 ? 10.948 6.313 -10.883 1.00 91.00 86 HIS A N 1
ATOM 629 C CA . HIS A 1 86 ? 9.931 5.680 -11.729 1.00 91.00 86 HIS A CA 1
ATOM 630 C C . HIS A 1 86 ? 8.832 5.020 -10.890 1.00 91.00 86 HIS A C 1
ATOM 632 O O . HIS A 1 86 ? 7.645 5.194 -11.169 1.00 91.00 86 HIS A O 1
ATOM 638 N N . VAL A 1 87 ? 9.208 4.315 -9.817 1.00 91.62 87 VAL A N 1
ATOM 639 C CA . VAL A 1 87 ? 8.236 3.741 -8.877 1.00 91.62 87 VAL A CA 1
ATOM 640 C C . VAL A 1 87 ? 7.397 4.852 -8.243 1.00 91.62 87 VAL A C 1
ATOM 642 O O . VAL A 1 87 ? 6.171 4.783 -8.302 1.00 91.62 87 VAL A O 1
ATOM 645 N N . LYS A 1 88 ? 8.025 5.912 -7.717 1.00 91.19 88 LYS A N 1
ATOM 646 C CA . LYS A 1 88 ? 7.353 7.073 -7.111 1.00 91.19 88 LYS A CA 1
ATOM 647 C C . LYS A 1 88 ? 6.346 7.713 -8.062 1.00 91.19 88 LYS A C 1
ATOM 649 O O . LYS A 1 88 ? 5.230 8.006 -7.646 1.00 91.19 88 LYS A O 1
ATOM 654 N N . LYS A 1 89 ? 6.694 7.876 -9.338 1.00 90.44 89 LYS A N 1
ATOM 655 C CA . LYS A 1 89 ? 5.784 8.403 -10.365 1.00 90.44 89 LYS A CA 1
ATOM 656 C C . LYS A 1 89 ? 4.530 7.539 -10.542 1.00 90.44 89 LYS A C 1
ATOM 658 O O . LYS A 1 89 ? 3.445 8.077 -10.730 1.00 90.44 89 LYS A O 1
ATOM 663 N N . LEU A 1 90 ? 4.670 6.215 -10.486 1.00 90.25 90 LEU A N 1
ATOM 664 C CA . LEU A 1 90 ? 3.570 5.275 -10.724 1.00 90.25 90 LEU A CA 1
ATOM 665 C C . LEU A 1 90 ? 2.711 4.999 -9.482 1.00 90.25 90 LEU A C 1
ATOM 667 O O . LEU A 1 90 ? 1.550 4.621 -9.632 1.00 90.25 90 LEU A O 1
ATOM 671 N N . VAL A 1 91 ? 3.264 5.161 -8.274 1.00 89.69 91 VAL A N 1
ATOM 672 C CA . VAL A 1 91 ? 2.576 4.802 -7.016 1.00 89.69 91 VAL A CA 1
ATOM 673 C C . VAL A 1 91 ? 2.297 5.978 -6.079 1.00 89.69 91 VAL A C 1
ATOM 675 O O . VAL A 1 91 ? 1.468 5.852 -5.181 1.00 89.69 91 VAL A O 1
ATOM 678 N N . GLY A 1 92 ? 2.983 7.108 -6.256 1.00 83.75 92 GLY A N 1
ATOM 679 C CA . GLY A 1 92 ? 2.938 8.242 -5.332 1.00 83.75 92 GLY A CA 1
ATOM 680 C C . GLY A 1 92 ? 1.812 9.234 -5.578 1.00 83.75 92 GLY A C 1
ATOM 681 O O . GLY A 1 92 ? 1.274 9.781 -4.621 1.00 83.75 92 GLY A O 1
ATOM 682 N N . ASP A 1 93 ? 1.419 9.444 -6.833 1.00 73.62 93 ASP A N 1
ATOM 683 C CA . ASP A 1 93 ? 0.476 10.505 -7.215 1.00 73.62 93 ASP A CA 1
ATOM 684 C C . ASP A 1 93 ? -0.973 10.005 -7.341 1.00 73.62 93 ASP A C 1
ATOM 686 O O . ASP A 1 93 ? -1.709 10.417 -8.235 1.00 73.62 93 ASP A O 1
ATOM 690 N N . GLN A 1 94 ? -1.391 9.065 -6.481 1.00 81.38 94 GLN A N 1
ATOM 691 C CA . GLN A 1 94 ? -2.734 8.489 -6.570 1.00 81.38 94 GLN A CA 1
ATOM 692 C C . GLN A 1 94 ? -3.725 9.171 -5.612 1.00 81.38 94 GLN A C 1
ATOM 694 O O . GLN A 1 94 ? -3.699 8.918 -4.404 1.00 81.38 94 GLN A O 1
ATOM 699 N N . PRO A 1 95 ? -4.660 10.004 -6.120 1.00 73.12 95 PRO A N 1
ATOM 700 C CA . PRO A 1 95 ? -5.531 10.816 -5.270 1.00 73.12 95 PRO A CA 1
ATOM 701 C C . PRO A 1 95 ? -6.709 10.033 -4.683 1.00 73.12 95 PRO A C 1
ATOM 703 O O . PRO A 1 95 ? -7.416 10.543 -3.818 1.00 73.12 95 PRO A O 1
ATOM 706 N N . ARG A 1 96 ? -6.985 8.823 -5.183 1.00 87.69 96 ARG A N 1
ATOM 707 C CA . ARG A 1 96 ? -8.177 8.048 -4.821 1.00 87.69 96 ARG A CA 1
ATOM 708 C C . ARG A 1 96 ? -7.792 6.708 -4.231 1.00 87.69 96 ARG A C 1
ATOM 710 O O . ARG A 1 96 ? -7.116 5.919 -4.877 1.00 87.69 96 ARG A O 1
ATOM 717 N N . TYR A 1 97 ? -8.307 6.431 -3.043 1.00 94.75 97 TYR A N 1
ATOM 718 C CA . TYR A 1 97 ? -8.270 5.110 -2.433 1.00 94.75 97 TYR A CA 1
ATOM 719 C C . TYR A 1 97 ? -9.482 4.267 -2.865 1.00 94.75 97 TYR A C 1
ATOM 721 O O . TYR A 1 97 ? -10.555 4.777 -3.186 1.00 94.75 97 TYR A O 1
ATOM 729 N N . ALA A 1 98 ? -9.323 2.944 -2.858 1.00 95.19 98 ALA A N 1
ATOM 730 C CA . ALA A 1 98 ? -10.422 2.000 -3.083 1.00 95.19 98 ALA A CA 1
ATOM 731 C C . ALA A 1 98 ? -11.343 1.854 -1.859 1.00 95.19 98 ALA A C 1
ATOM 733 O O . ALA A 1 98 ? -10.915 2.097 -0.730 1.00 95.19 98 ALA A O 1
ATOM 734 N N . LEU A 1 99 ? -12.556 1.317 -2.066 1.00 95.38 99 LEU A N 1
ATOM 735 C CA . LEU A 1 99 ? -13.514 0.973 -0.999 1.00 95.38 99 LEU A CA 1
ATOM 736 C C . LEU A 1 99 ? -12.882 0.141 0.126 1.00 95.38 99 LEU A C 1
ATOM 738 O O . LEU A 1 99 ? -13.217 0.325 1.292 1.00 95.38 99 LEU A O 1
ATOM 742 N N . LEU A 1 100 ? -11.947 -0.752 -0.211 1.00 95.56 100 LEU A N 1
ATOM 743 C CA . LEU A 1 100 ? -11.237 -1.562 0.775 1.00 95.56 100 LEU A CA 1
ATOM 744 C C . LEU A 1 100 ? -10.538 -0.702 1.838 1.00 95.56 100 LEU A C 1
ATOM 746 O O . LEU A 1 100 ? -10.636 -1.018 3.018 1.00 95.56 100 LEU A O 1
ATOM 750 N N . HIS A 1 101 ? -9.892 0.401 1.452 1.00 96.00 101 HIS A N 1
ATOM 751 C CA . HIS A 1 101 ? -9.202 1.281 2.398 1.00 96.00 101 HIS A CA 1
ATOM 752 C C . HIS A 1 101 ? -10.186 1.933 3.369 1.00 96.00 101 HIS A C 1
ATOM 754 O O . HIS A 1 101 ? -9.912 1.973 4.563 1.00 96.00 101 HIS A O 1
ATOM 760 N N . LEU A 1 102 ? -11.360 2.360 2.885 1.00 95.12 102 LEU A N 1
ATOM 761 C CA . LEU A 1 102 ? -12.429 2.877 3.746 1.00 95.12 102 LEU A CA 1
ATOM 762 C C . LEU A 1 102 ? -12.934 1.816 4.721 1.00 95.12 102 LEU A C 1
ATOM 764 O O . LEU A 1 102 ? -13.104 2.101 5.904 1.00 95.12 102 LEU A O 1
ATOM 768 N N . LEU A 1 103 ? -13.159 0.589 4.244 1.00 94.81 103 LEU A N 1
ATOM 769 C CA . LEU A 1 103 ? -13.607 -0.507 5.100 1.00 94.81 103 LEU A CA 1
ATOM 770 C C . LEU A 1 103 ? -12.573 -0.801 6.191 1.00 94.81 103 LEU A C 1
ATOM 772 O O . LEU A 1 103 ? -12.948 -0.892 7.356 1.00 94.81 103 LEU A O 1
ATOM 776 N N . LEU A 1 104 ? -11.288 -0.871 5.838 1.00 95.00 104 LEU A N 1
ATOM 777 C CA . LEU A 1 104 ? -10.196 -1.085 6.787 1.00 95.00 104 LEU A CA 1
ATOM 778 C C . LEU A 1 104 ? -10.070 0.075 7.786 1.00 95.00 104 LEU A C 1
ATOM 780 O O . LEU A 1 104 ? -10.022 -0.164 8.991 1.00 95.00 104 LEU A O 1
ATOM 784 N N . ALA A 1 105 ? -10.105 1.324 7.315 1.00 94.44 105 ALA A N 1
ATOM 785 C CA . ALA A 1 105 ? -10.058 2.513 8.167 1.00 94.44 105 ALA A CA 1
ATOM 786 C C . ALA A 1 105 ? -11.257 2.581 9.133 1.00 94.44 105 ALA A C 1
ATOM 788 O O . ALA A 1 105 ? -11.110 2.963 10.296 1.00 94.44 105 ALA A O 1
ATOM 789 N N . SER A 1 106 ? -12.443 2.141 8.694 1.00 93.31 106 SER A N 1
ATOM 790 C CA . SER A 1 106 ? -13.659 2.111 9.519 1.00 93.31 106 SER A CA 1
ATOM 791 C C . SER A 1 106 ? -13.591 1.118 10.684 1.00 93.31 106 SER A C 1
ATOM 793 O O . SER A 1 106 ? -14.325 1.282 11.660 1.00 93.31 106 SER A O 1
ATOM 795 N N . LEU A 1 107 ? -12.679 0.135 10.632 1.00 92.88 107 LEU A N 1
ATOM 796 C CA . LEU A 1 107 ? -12.438 -0.779 11.752 1.00 92.88 107 LEU A CA 1
ATOM 797 C C . LEU A 1 107 ? -11.819 -0.058 12.953 1.00 92.88 107 LEU A C 1
ATOM 799 O O . LEU A 1 107 ? -11.961 -0.540 14.075 1.00 92.88 107 LEU A O 1
ATOM 803 N N . ARG A 1 108 ? -11.156 1.089 12.727 1.00 90.25 108 ARG A N 1
ATOM 804 C CA . ARG A 1 108 ? -10.520 1.915 13.767 1.00 90.25 108 ARG A CA 1
ATOM 805 C C . ARG A 1 108 ? -9.588 1.106 14.674 1.00 90.25 108 ARG A C 1
ATOM 807 O O . ARG A 1 108 ? -9.561 1.312 15.889 1.00 90.25 108 ARG A O 1
ATOM 814 N N . VAL A 1 109 ? -8.850 0.169 14.076 1.00 91.81 109 VAL A N 1
ATOM 815 C CA . VAL A 1 109 ? -7.807 -0.582 14.782 1.00 91.81 109 VAL A CA 1
ATOM 816 C C . VAL A 1 109 ? -6.751 0.383 15.310 1.00 91.81 109 VAL A C 1
ATOM 818 O O . VAL A 1 109 ? -6.510 1.434 14.718 1.00 91.81 109 VAL A O 1
ATOM 821 N N . GLN A 1 110 ? -6.110 0.030 16.418 1.00 89.81 110 GLN A N 1
ATOM 822 C CA . GLN A 1 110 ? -4.997 0.822 16.938 1.00 89.81 110 GLN A CA 1
ATOM 823 C C . GLN A 1 110 ? -3.728 0.625 16.098 1.00 89.81 110 GLN A C 1
ATOM 825 O O . GLN A 1 110 ? -2.939 1.554 15.961 1.00 89.81 110 GLN A O 1
ATOM 830 N N . GLU A 1 111 ? -3.567 -0.559 15.508 1.00 91.44 111 GLU A N 1
ATOM 831 C CA . GLU A 1 111 ? -2.303 -1.042 14.956 1.00 91.44 111 GLU A CA 1
ATOM 832 C C . GLU A 1 111 ? -2.460 -1.381 13.471 1.00 91.44 111 GLU A C 1
ATOM 834 O O . GLU A 1 111 ? -3.256 -2.248 13.095 1.00 91.44 111 GLU A O 1
ATOM 839 N N . ALA A 1 112 ? -1.700 -0.705 12.611 1.00 94.62 112 ALA A N 1
ATOM 840 C CA . ALA A 1 112 ? -1.632 -1.005 11.188 1.00 94.62 112 ALA A CA 1
ATOM 841 C C . ALA A 1 112 ? -0.175 -1.078 10.720 1.00 94.62 112 ALA A C 1
ATOM 843 O O . ALA A 1 112 ? 0.676 -0.288 11.122 1.00 94.62 112 ALA A O 1
ATOM 844 N N . ILE A 1 113 ? 0.113 -2.030 9.842 1.00 95.25 113 ILE A N 1
ATOM 845 C CA . ILE A 1 113 ? 1.428 -2.262 9.252 1.00 95.25 113 ILE A CA 1
ATOM 846 C C . ILE A 1 113 ? 1.241 -2.348 7.741 1.00 95.25 113 ILE A C 1
ATOM 848 O O . ILE A 1 113 ? 0.292 -2.969 7.260 1.00 95.25 113 ILE A O 1
ATOM 852 N N . THR A 1 114 ? 2.142 -1.735 6.982 1.00 95.00 114 THR A N 1
ATOM 853 C CA . THR A 1 114 ? 2.149 -1.837 5.525 1.00 95.00 114 THR A CA 1
ATOM 854 C C . THR A 1 114 ? 3.561 -1.960 4.973 1.00 95.00 114 THR A C 1
ATOM 856 O O . THR A 1 114 ? 4.516 -1.389 5.503 1.00 95.00 114 THR A O 1
ATOM 859 N N . THR A 1 115 ? 3.687 -2.705 3.879 1.00 93.44 115 THR A N 1
ATOM 860 C CA . THR A 1 115 ? 4.889 -2.716 3.031 1.00 93.44 115 THR A CA 1
ATOM 861 C C . THR A 1 115 ? 4.776 -1.757 1.846 1.00 93.44 115 THR A C 1
ATOM 863 O O . THR A 1 115 ? 5.695 -1.701 1.029 1.00 93.44 115 THR A O 1
ATOM 866 N N . ASN A 1 116 ? 3.649 -1.053 1.713 1.00 93.25 116 ASN A N 1
ATOM 867 C CA . ASN A 1 116 ? 3.379 -0.165 0.588 1.00 93.25 116 ASN A CA 1
ATOM 868 C C . ASN A 1 116 ? 3.973 1.226 0.815 1.00 93.25 116 ASN A C 1
ATOM 870 O O . ASN A 1 116 ? 4.004 1.721 1.942 1.00 93.25 116 ASN A O 1
ATOM 874 N N . PHE A 1 117 ? 4.374 1.869 -0.281 1.00 91.44 117 PHE A N 1
ATOM 875 C CA . PHE A 1 117 ? 4.892 3.238 -0.281 1.00 91.44 117 PHE A CA 1
ATOM 876 C C . PHE A 1 117 ? 3.787 4.294 -0.395 1.00 91.44 117 PHE A C 1
ATOM 878 O O . PHE A 1 117 ? 3.950 5.393 0.134 1.00 91.44 117 PHE A O 1
ATOM 885 N N . ASP A 1 118 ? 2.674 3.964 -1.062 1.00 93.31 118 ASP A N 1
ATOM 886 C CA . ASP A 1 118 ? 1.540 4.865 -1.297 1.00 93.31 118 ASP A CA 1
ATOM 887 C C . ASP A 1 118 ? 0.888 5.355 0.005 1.00 93.31 118 ASP A C 1
ATOM 889 O O . ASP A 1 118 ? 1.122 4.793 1.075 1.00 93.31 118 ASP A O 1
ATOM 893 N N . ARG A 1 119 ? 0.069 6.409 -0.095 1.00 93.31 119 ARG A N 1
ATOM 894 C CA . ARG A 1 119 ? -0.617 7.037 1.048 1.00 93.31 119 ARG A CA 1
ATOM 895 C C . ARG A 1 119 ? -2.127 6.770 1.072 1.00 93.31 119 ARG A C 1
ATOM 897 O O . ARG A 1 119 ? -2.894 7.535 1.661 1.00 93.31 119 ARG A O 1
ATOM 904 N N . LEU A 1 120 ? -2.594 5.719 0.389 1.00 95.19 120 LEU A N 1
ATOM 905 C CA . LEU A 1 120 ? -4.026 5.481 0.180 1.00 95.19 120 LEU A CA 1
ATOM 906 C C . LEU A 1 120 ? -4.766 5.172 1.483 1.00 95.19 120 LEU A C 1
ATOM 908 O O . LEU A 1 120 ? -5.904 5.610 1.666 1.00 95.19 120 LEU A O 1
ATOM 912 N N . TYR A 1 121 ? -4.138 4.430 2.398 1.00 94.88 121 TYR A N 1
ATOM 913 C CA . TYR A 1 121 ? -4.738 4.134 3.697 1.00 94.88 121 TYR A CA 1
ATOM 914 C C . TYR A 1 121 ? -4.786 5.378 4.588 1.00 94.88 121 TYR A C 1
ATOM 916 O O . TYR A 1 121 ? -5.797 5.633 5.237 1.00 94.88 121 TYR A O 1
ATOM 924 N N . GLU A 1 122 ? -3.730 6.185 4.578 1.00 93.56 122 GLU A N 1
ATOM 925 C CA . GLU A 1 122 ? -3.631 7.451 5.296 1.00 93.56 122 GLU A CA 1
ATOM 926 C C . GLU A 1 122 ? -4.733 8.417 4.852 1.00 93.56 122 GLU A C 1
ATOM 928 O O . GLU A 1 122 ? -5.426 8.986 5.696 1.00 93.56 122 GLU A O 1
ATOM 933 N N . HIS A 1 123 ? -4.945 8.546 3.538 1.00 93.19 123 HIS A N 1
ATOM 934 C CA . HIS A 1 123 ? -6.044 9.330 2.973 1.00 93.19 123 HIS A CA 1
ATOM 935 C C . HIS A 1 123 ? -7.411 8.781 3.406 1.00 93.19 123 HIS A C 1
ATOM 937 O O . HIS A 1 123 ? -8.263 9.544 3.856 1.00 93.19 123 HIS A O 1
ATOM 943 N N . ALA A 1 124 ? -7.610 7.460 3.357 1.00 94.56 124 ALA A N 1
ATOM 944 C CA . ALA A 1 124 ? -8.866 6.855 3.795 1.00 94.56 124 ALA A CA 1
ATOM 945 C C . ALA A 1 124 ? -9.143 7.097 5.287 1.00 94.56 124 ALA A C 1
ATOM 947 O O . ALA A 1 124 ? -10.269 7.416 5.651 1.00 94.56 124 ALA A O 1
ATOM 948 N N . VAL A 1 125 ? -8.130 6.988 6.154 1.00 94.12 125 VAL A N 1
ATOM 949 C CA . VAL A 1 125 ? -8.254 7.303 7.586 1.00 94.12 125 VAL A CA 1
ATOM 950 C C . VAL A 1 125 ? -8.567 8.783 7.794 1.00 94.12 125 VAL A C 1
ATOM 952 O O . VAL A 1 125 ? -9.396 9.099 8.647 1.00 94.12 125 VAL A O 1
ATOM 955 N N . ALA A 1 126 ? -7.934 9.682 7.032 1.00 91.88 126 ALA A N 1
ATOM 956 C CA . ALA A 1 126 ? -8.139 11.126 7.136 1.00 91.88 126 ALA A CA 1
ATOM 957 C C . ALA A 1 126 ? -9.593 11.551 6.865 1.00 91.88 126 ALA A C 1
ATOM 959 O O . ALA A 1 126 ? -10.067 12.489 7.514 1.00 91.88 126 ALA A O 1
ATOM 960 N N . ASP A 1 127 ? -10.290 10.820 5.992 1.00 92.88 127 ASP A N 1
ATOM 961 C CA . ASP A 1 127 ? -11.674 11.083 5.581 1.00 92.88 127 ASP A CA 1
ATOM 962 C C . ASP A 1 127 ? -12.739 10.451 6.502 1.00 92.88 127 ASP A C 1
ATOM 964 O O . ASP A 1 127 ? -13.932 10.724 6.353 1.00 92.88 127 ASP A O 1
ATOM 968 N N . ILE A 1 128 ? -12.352 9.628 7.488 1.00 90.94 128 ILE A N 1
ATOM 969 C CA . ILE A 1 128 ? -13.296 9.068 8.469 1.00 90.94 128 ILE A CA 1
ATOM 970 C C . ILE A 1 128 ? -13.664 10.117 9.529 1.00 90.94 128 ILE A C 1
ATOM 972 O O . ILE A 1 128 ? -12.816 10.623 10.269 1.00 90.94 128 ILE A O 1
ATOM 976 N N . GLU A 1 129 ? -14.962 10.382 9.688 1.00 88.06 129 GLU A N 1
ATOM 977 C CA . GLU A 1 129 ? -15.468 11.242 10.761 1.00 88.06 129 GLU A CA 1
ATOM 978 C C . GLU A 1 129 ? -15.178 10.641 12.149 1.00 88.06 129 GLU A C 1
ATOM 980 O O . GLU A 1 129 ? -15.344 9.439 12.384 1.00 88.06 129 GLU A O 1
ATOM 985 N N . GLY A 1 130 ? -14.733 11.480 13.092 1.00 82.50 130 GLY A N 1
ATOM 986 C CA . GLY A 1 130 ? -14.370 11.043 14.444 1.00 82.50 130 GLY A CA 1
ATOM 987 C C . GLY A 1 130 ? -13.143 10.126 14.488 1.00 82.50 130 GLY A C 1
ATOM 988 O O . GLY A 1 130 ? -13.006 9.330 15.421 1.00 82.50 130 GLY A O 1
ATOM 989 N N . ARG A 1 131 ? -12.274 10.192 13.469 1.00 80.88 131 ARG A N 1
ATOM 990 C CA . ARG A 1 131 ? -11.010 9.448 13.420 1.00 80.88 131 ARG A CA 1
ATOM 991 C C . ARG A 1 131 ? -10.116 9.742 14.620 1.00 80.88 131 ARG A C 1
ATOM 993 O O . ARG A 1 131 ? -10.083 10.856 15.147 1.00 80.88 131 ARG A O 1
ATOM 1000 N N . ARG A 1 132 ? -9.319 8.742 14.998 1.00 79.25 132 ARG A N 1
ATOM 1001 C CA . ARG A 1 132 ? -8.177 8.954 15.890 1.00 79.25 132 ARG A CA 1
ATOM 1002 C C . ARG A 1 132 ? -7.050 9.642 15.110 1.00 79.25 132 ARG A C 1
ATOM 1004 O O . ARG A 1 132 ? -6.983 9.498 13.885 1.00 79.25 132 ARG A O 1
ATOM 1011 N N . PRO A 1 133 ? -6.160 10.390 15.781 1.00 81.06 133 PRO A N 1
ATOM 1012 C CA . PRO A 1 133 ? -4.892 10.773 15.177 1.00 81.06 133 PRO A CA 1
ATOM 1013 C C . PRO A 1 133 ? -4.181 9.526 14.636 1.00 81.06 133 PRO A C 1
ATOM 1015 O O . PRO A 1 133 ? -4.191 8.491 15.304 1.00 81.06 133 PRO A O 1
ATOM 1018 N N . LEU A 1 134 ? -3.608 9.631 13.437 1.00 86.25 134 LEU A N 1
ATOM 1019 C CA . LEU A 1 134 ? -2.786 8.587 12.831 1.00 86.25 134 LEU A CA 1
ATOM 1020 C C . LEU A 1 134 ? -1.322 9.001 12.966 1.00 86.25 134 LEU A C 1
ATOM 1022 O O . LEU A 1 134 ? -0.949 10.059 12.466 1.00 86.25 134 LEU A O 1
ATOM 1026 N N . VAL A 1 135 ? -0.527 8.182 13.645 1.00 85.38 135 VAL A N 1
ATOM 1027 C CA . VAL A 1 135 ? 0.922 8.359 13.794 1.00 85.38 135 VAL A CA 1
ATOM 1028 C C . VAL A 1 135 ? 1.632 7.457 12.791 1.00 85.38 135 VAL A C 1
ATOM 1030 O O . VAL A 1 135 ? 1.401 6.248 12.781 1.00 85.38 135 VAL A O 1
ATOM 1033 N N . LEU A 1 136 ? 2.500 8.025 11.958 1.00 86.06 136 LEU A N 1
ATOM 1034 C CA . LEU A 1 136 ? 3.330 7.262 11.028 1.00 86.06 136 LEU A CA 1
ATOM 1035 C C . LEU A 1 136 ? 4.615 6.807 11.731 1.00 86.06 136 LEU A C 1
ATOM 1037 O O . LEU A 1 136 ? 5.280 7.576 12.417 1.00 86.06 136 LEU A O 1
ATOM 1041 N N . VAL A 1 137 ? 4.990 5.542 11.571 1.00 81.19 137 VAL A N 1
ATOM 1042 C CA . VAL A 1 137 ? 6.206 4.960 12.155 1.00 81.19 137 VAL A CA 1
ATOM 1043 C C . VAL A 1 137 ? 7.083 4.413 11.022 1.00 81.19 137 VAL A C 1
ATOM 1045 O O . VAL A 1 137 ? 6.555 3.729 10.143 1.00 81.19 137 VAL A O 1
ATOM 1048 N N . PRO A 1 138 ? 8.409 4.651 11.028 1.00 70.00 138 PRO A N 1
ATOM 1049 C CA . PRO A 1 138 ? 9.173 5.487 11.952 1.00 70.00 138 PRO A CA 1
ATOM 1050 C C . PRO A 1 138 ? 9.237 6.939 11.444 1.00 70.00 138 PRO A C 1
ATOM 1052 O O . PRO A 1 138 ? 10.235 7.333 10.839 1.00 70.00 138 PRO A O 1
ATOM 1055 N N . GLU A 1 139 ? 8.209 7.772 11.661 1.00 65.94 139 GLU A N 1
ATOM 1056 C CA . GLU A 1 139 ? 8.438 9.212 11.494 1.00 65.94 139 GLU A CA 1
ATOM 1057 C C . GLU A 1 139 ? 9.528 9.646 12.473 1.00 65.94 139 GLU A C 1
ATOM 1059 O O . GLU A 1 139 ? 9.536 9.277 13.648 1.00 65.94 139 GLU A O 1
ATOM 1064 N N . LYS A 1 140 ? 10.478 10.435 11.971 1.00 54.94 140 LYS A N 1
ATOM 1065 C CA . LYS A 1 140 ? 11.684 10.881 12.682 1.00 54.94 140 LYS A CA 1
ATOM 1066 C C . LYS A 1 140 ? 11.398 11.852 13.846 1.00 54.94 140 LYS A C 1
ATOM 1068 O O . LYS A 1 140 ? 12.324 12.510 14.310 1.00 54.94 140 LYS A O 1
ATOM 1073 N N . ASP A 1 141 ? 10.153 11.947 14.318 1.00 58.03 141 ASP A N 1
ATOM 1074 C CA . ASP A 1 141 ? 9.728 12.818 15.413 1.00 58.03 141 ASP A CA 1
ATOM 1075 C C . ASP A 1 141 ? 9.308 11.995 16.654 1.00 58.03 141 ASP A C 1
ATOM 1077 O O . ASP A 1 141 ? 8.190 11.468 16.723 1.00 58.03 141 ASP A O 1
ATOM 1081 N N . PRO A 1 142 ? 10.180 11.905 17.676 1.00 53.94 142 PRO A N 1
ATOM 1082 C CA . PRO A 1 142 ? 9.896 11.221 18.937 1.00 53.94 142 PRO A CA 1
ATOM 1083 C C . PRO A 1 142 ? 8.633 11.714 19.662 1.00 53.94 142 PRO A C 1
ATOM 1085 O O . PRO A 1 142 ? 8.064 10.971 20.463 1.00 53.94 142 PRO A O 1
ATOM 1088 N N . SER A 1 143 ? 8.172 12.944 19.399 1.00 58.59 143 SER A N 1
ATOM 1089 C CA . SER A 1 143 ? 6.981 13.512 20.042 1.00 58.59 143 SER A CA 1
ATOM 1090 C C . SER A 1 143 ? 5.672 12.875 19.558 1.00 58.59 143 SER A C 1
ATOM 1092 O O . SER A 1 143 ? 4.696 12.825 20.311 1.00 58.59 143 SER A O 1
ATOM 1094 N N . GLN A 1 144 ? 5.655 12.311 18.346 1.00 59.88 144 GLN A N 1
ATOM 1095 C CA . GLN A 1 144 ? 4.496 11.591 17.818 1.00 59.88 144 GLN A CA 1
ATOM 1096 C C . GLN A 1 144 ? 4.372 10.176 18.399 1.00 59.88 144 GLN A C 1
ATOM 1098 O O . GLN A 1 144 ? 3.265 9.704 18.666 1.00 59.88 144 GLN A O 1
ATOM 1103 N N . VAL A 1 145 ? 5.505 9.532 18.695 1.00 56.19 145 VAL A N 1
ATOM 1104 C CA . VAL A 1 145 ? 5.563 8.185 19.291 1.00 56.19 145 VAL A CA 1
ATOM 1105 C C . VAL A 1 145 ? 4.977 8.167 20.710 1.00 56.19 145 VAL A C 1
ATOM 1107 O O . VAL A 1 145 ? 4.331 7.201 21.109 1.00 56.19 145 VAL A O 1
ATOM 1110 N N . ALA A 1 146 ? 5.102 9.264 21.464 1.00 55.09 146 ALA A N 1
ATOM 1111 C CA . ALA A 1 146 ? 4.525 9.385 22.807 1.00 55.09 146 ALA A CA 1
ATOM 1112 C C . ALA A 1 146 ? 2.979 9.323 22.833 1.00 55.09 146 ALA A C 1
ATOM 1114 O O . ALA A 1 146 ? 2.394 9.100 23.891 1.00 55.09 146 ALA A O 1
ATOM 1115 N N . ARG A 1 147 ? 2.305 9.486 21.682 1.00 59.81 147 ARG A N 1
ATOM 1116 C CA . ARG A 1 147 ? 0.834 9.448 21.559 1.00 59.81 147 ARG A CA 1
ATOM 1117 C C . ARG A 1 147 ? 0.281 8.073 21.168 1.00 59.81 147 ARG A C 1
ATOM 1119 O O . ARG A 1 147 ? -0.935 7.920 21.086 1.00 59.81 147 ARG A O 1
ATOM 1126 N N . VAL A 1 148 ? 1.136 7.066 20.964 1.00 62.78 148 VAL A N 1
ATOM 1127 C CA . VAL A 1 148 ? 0.763 5.712 20.493 1.00 62.78 148 VAL A CA 1
ATOM 1128 C C . VAL A 1 148 ? -0.245 5.002 21.417 1.00 62.78 148 VAL A C 1
ATOM 1130 O O . VAL A 1 148 ? -1.025 4.171 20.957 1.00 62.78 148 VAL A O 1
ATOM 1133 N N . GLY A 1 149 ? -0.301 5.371 22.702 1.00 62.03 149 GLY A N 1
ATOM 1134 C CA . GLY A 1 149 ? -1.287 4.838 23.652 1.00 62.03 149 GLY A CA 1
ATOM 1135 C C . GLY A 1 149 ? -2.740 5.274 23.395 1.00 62.03 149 GLY A C 1
ATOM 1136 O O . GLY A 1 149 ? -3.658 4.569 23.803 1.00 62.03 149 GLY A O 1
ATOM 1137 N N . GLU A 1 150 ? -2.961 6.394 22.697 1.00 69.31 150 GLU A N 1
ATOM 1138 C CA . GLU A 1 150 ? -4.297 6.957 22.413 1.00 69.31 150 GLU A CA 1
ATOM 1139 C C . GLU A 1 150 ? -4.583 7.105 20.905 1.00 69.31 150 GLU A C 1
ATOM 1141 O O . GLU A 1 150 ? -5.741 7.162 20.480 1.00 69.31 150 GLU A O 1
ATOM 1146 N N . ALA A 1 151 ? -3.531 7.152 20.087 1.00 78.06 151 ALA A N 1
ATOM 1147 C CA . ALA A 1 151 ? -3.584 7.290 18.639 1.00 78.06 151 ALA A CA 1
ATOM 1148 C C . ALA A 1 151 ? -3.582 5.929 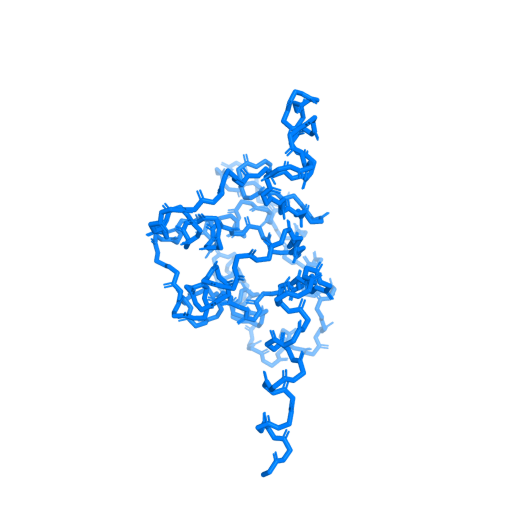17.928 1.00 78.06 151 ALA A C 1
ATOM 1150 O O . ALA A 1 151 ? -3.107 4.924 18.454 1.00 78.06 151 ALA A O 1
ATOM 1151 N N . GLN A 1 152 ? -4.095 5.913 16.700 1.00 88.25 152 GLN A N 1
ATOM 1152 C CA . GLN A 1 152 ? -3.804 4.832 15.766 1.00 88.25 152 GLN A CA 1
ATOM 1153 C C . GLN A 1 152 ? -2.373 5.017 15.250 1.00 88.25 152 GLN A C 1
ATOM 1155 O O . GLN A 1 152 ? -1.951 6.149 15.015 1.00 88.25 152 GLN A O 1
ATOM 1160 N N . TRP A 1 153 ? -1.639 3.931 15.026 1.00 89.81 153 TRP A N 1
ATOM 1161 C CA . TRP A 1 153 ? -0.326 3.982 14.391 1.00 89.81 153 TRP A CA 1
ATOM 1162 C C . TRP A 1 153 ? -0.278 3.150 13.108 1.00 89.81 153 TRP A C 1
ATOM 1164 O O . TRP A 1 153 ? -0.931 2.112 12.991 1.00 89.81 153 TRP A O 1
ATOM 1174 N N . LEU A 1 154 ? 0.491 3.639 12.134 1.00 92.50 154 LEU A N 1
ATOM 1175 C CA . LEU A 1 154 ? 0.794 2.970 10.873 1.00 92.50 154 LEU A CA 1
ATOM 1176 C C . LEU A 1 154 ? 2.309 2.819 10.727 1.00 92.50 154 LEU A C 1
ATOM 1178 O O . LEU A 1 154 ? 3.019 3.807 10.562 1.00 92.50 154 LEU A O 1
ATOM 1182 N N . LEU A 1 155 ? 2.797 1.582 10.746 1.00 91.88 155 LEU A N 1
ATOM 1183 C CA . LEU A 1 155 ? 4.191 1.251 10.465 1.00 91.88 155 LEU A CA 1
ATOM 1184 C C . LEU A 1 155 ? 4.381 0.984 8.968 1.00 91.88 155 LEU A C 1
ATOM 1186 O O . LEU A 1 155 ? 3.857 -0.007 8.456 1.00 91.88 155 LEU A O 1
ATOM 1190 N N . LYS A 1 156 ? 5.163 1.824 8.280 1.00 92.31 156 LYS A N 1
ATOM 1191 C CA . LYS A 1 156 ? 5.549 1.607 6.875 1.00 92.31 156 LYS A CA 1
ATOM 1192 C C . LYS A 1 156 ? 6.947 0.994 6.815 1.00 92.31 156 LYS A C 1
ATOM 1194 O O . LYS A 1 156 ? 7.949 1.689 6.965 1.00 92.31 156 LYS A O 1
ATOM 1199 N N . LEU A 1 157 ? 7.020 -0.324 6.623 1.00 90.19 157 LEU A N 1
ATOM 1200 C CA . LEU A 1 157 ? 8.266 -1.093 6.772 1.00 90.19 157 LEU A CA 1
ATOM 1201 C C . LEU A 1 157 ? 9.356 -0.706 5.767 1.00 90.19 157 LEU A C 1
ATOM 1203 O O . LEU A 1 157 ? 10.537 -0.757 6.098 1.00 90.19 157 LEU A O 1
ATOM 1207 N N . HIS A 1 158 ? 8.964 -0.333 4.550 1.00 87.12 158 HIS A N 1
ATOM 1208 C CA . HIS A 1 158 ? 9.897 0.017 3.478 1.00 87.12 158 HIS A CA 1
ATOM 1209 C C . HIS A 1 158 ? 10.091 1.530 3.307 1.00 87.12 158 HIS A C 1
ATOM 1211 O O . HIS A 1 158 ? 10.853 1.941 2.441 1.00 87.12 158 HIS A O 1
ATOM 1217 N N . GLY A 1 159 ? 9.444 2.352 4.137 1.00 85.94 159 GLY A N 1
ATOM 1218 C CA . GLY A 1 159 ? 9.444 3.807 4.003 1.00 85.94 159 GLY A CA 1
ATOM 1219 C C . GLY A 1 159 ? 8.164 4.354 3.371 1.00 85.94 159 GLY A C 1
ATOM 1220 O O . GLY A 1 159 ? 7.126 3.696 3.348 1.00 85.94 159 GLY A O 1
ATOM 1221 N N . ASP A 1 160 ? 8.238 5.593 2.897 1.00 87.31 160 ASP A N 1
ATOM 1222 C CA . ASP A 1 160 ? 7.112 6.354 2.355 1.00 87.31 160 ASP A CA 1
ATOM 1223 C C . ASP A 1 160 ? 7.501 6.935 0.999 1.00 87.31 160 ASP A C 1
ATOM 1225 O O . ASP A 1 160 ? 8.670 7.240 0.784 1.00 87.31 160 ASP A O 1
ATOM 1229 N N . VAL A 1 161 ? 6.534 7.109 0.101 1.00 85.12 161 VAL A N 1
ATOM 1230 C CA . VAL A 1 161 ? 6.779 7.675 -1.229 1.00 85.12 161 VAL A CA 1
ATOM 1231 C C . VAL A 1 161 ? 7.355 9.100 -1.203 1.00 85.12 161 VAL A C 1
ATOM 1233 O O . VAL A 1 161 ? 7.957 9.543 -2.181 1.00 85.12 161 VAL A O 1
ATOM 1236 N N . GLU A 1 162 ? 7.218 9.831 -0.097 1.00 78.12 162 GLU A N 1
ATOM 1237 C CA . GLU A 1 162 ? 7.817 11.156 0.082 1.00 78.12 162 GLU A CA 1
ATOM 1238 C C . GLU A 1 162 ? 9.285 11.153 0.541 1.00 78.12 162 GLU A C 1
ATOM 1240 O O . GLU A 1 162 ? 9.905 12.217 0.523 1.00 78.12 162 GLU A O 1
ATOM 1245 N N . ASN A 1 163 ? 9.855 10.000 0.917 1.00 67.25 163 ASN A N 1
ATOM 1246 C CA . ASN A 1 163 ? 11.208 9.889 1.486 1.00 67.25 163 ASN A CA 1
ATOM 1247 C C . ASN A 1 163 ? 12.213 9.158 0.593 1.00 67.25 163 ASN A C 1
ATOM 1249 O O . ASN A 1 163 ? 11.830 8.168 -0.064 1.00 67.25 163 ASN A O 1
#

Radius of gyration: 18.72 Å; chains: 1; bounding box: 44×35×49 Å

InterPro domains:
  IPR029035 DHS-like NAD/FAD-binding domain superfamily [SSF52467] (15-161)

Secondary structure (DSSP, 8-state):
-HHHHHHHHHHHHHHTT--EEEE-THHHHTTT---HHHHHHHHHHHTT----HHHHHHHHHHHHHHHHHHHHHT-TT-S--SHHHHHHHHHS------HHHHHHHHT--SEEEE---S-HHHHHHHTSTTPPPEEEET-S-HHHHTTTTTSEEEEETT--TT-

Sequence (163 aa):
EQVRGIARELASAVRSGGLALFMGAGTGIAAGLPGWDELVEKIAAELGLDHSAEQWKDLGPLDAAEVLRRTTERIPGEPQKSLGDHVKKLVGDQPRYALLHLLLASLRVQEAITTNFDRLYEHAVADIEGRRPLVLVPEKDPSQVARVGEAQWLLKLHGDVEN

Foldseek 3Di:
DVVVVVVVVVLVCLVVLNDEAEDECVQCVQLVQDDQLRLLVVLCVVLVNPDDSVRLVVCPRVSSQVVSQVSLCPDPDDPQRGPLSSNLVRAEPRPEGHPSLLVVLVSLRQHYEYQDQYCRNVNSVVPDPPHFAEAEPPPVDPVSVVCSVRGRYYYHPNYHSVD

Organism: NCBI:txid2316726

pLDDT: mean 87.03, std 10.75, range [53.94, 97.0]

=== Feature glossary ===
The record interleaves many kinds of information about one protein. Here is each kind framed as the question it answers.

Q: What does the local fold look like, residue by residue?
A: The Foldseek 3Di string encodes local tertiary geometry as a 20-letter alphabet — one character per residue — derived from the relative positions of nearby Cα atoms. Unlike the amino-acid sequence, 3Di is a direct function of the 3D structure, so two proteins with the same fold have similar 3Di strings even at low sequence identity.

Q: Which residues are in helices, strands, or loops?
A: The SS8 string is DSSP's per-residue secondary-structure call. α-helix (H) means an i→i+4 H-bond ladder; β-strand (E) means the residue participates in a β-sheet; 3₁₀ (G) and π (I) are tighter and wider helices; T/S are turns/bends; '-' is loop.

Q: How big and how compact is the whole molecule?
A: Radius of gyration (Rg) is the root-mean-square distance of Cα atoms from their centroid — a single number for overall size and compactness. A globular domain of N residues has Rg ≈ 2.2·N^0.38 Å; an extended or disordered chain has a much larger Rg. The Cα contact count is the number of residue pairs whose Cα atoms are within 8 Å and are more than four positions apart in sequence — a standard proxy for tertiary packing density. The bounding box is the smallest axis-aligned box enclosing all Cα atoms.

Q: Where is each backbone atom in 3D?
A: Structure coordinates are given as an mmCIF _atom_site loop: one row per atom with element, residue name, chain id, sequence number, and x/y/z position in Å. Only the four main-chain atoms per residue are included here; side chains are omitted to keep the record compact.

Q: What is the amino-acid chain?
A: Primary structure: the covalent order of the twenty standard amino acids along the backbone. Two proteins with the same sequence will (almost always) fold to the same structure; two with 30% identity often share a fold but not the details.

Q: What if only a Cα trace is available?
A: Three-state secondary structure (P-SEA) collapses the eight DSSP classes into helix (a), strand (b), and coil (c). P-SEA assigns these from Cα geometry alone — distances and angles — without requiring backbone oxygens, so it works on any Cα trace.

Q: What family and function is it annotated with?
A: Database cross-references. InterPro integrates a dozen domain/family signature databases into unified entries with residue-range hits. GO terms attach function/process/location labels with evidence codes. CATH codes position the fold in a four-level structural taxonomy. Organism is the NCBI-taxonomy species name.

Q: How confident is the AlphaFold model at each residue?
A: pLDDT is the predicted lDDT-Cα score: AlphaFold's confidence that the local environment of each residue (all inter-atomic distances within 15 Å) is correctly placed. It is a per-residue number between 0 and 100, with higher meaning more reliable.

Q: How mobile is each atom in the crystal?
A: B-factor (Debye–Waller factor) reflects atomic displacement in the crystal lattice. It is an experimental observable (units Å²), not a prediction; low values mean the atom is pinned down, high values mean it moves or is heterogeneous across the crystal.

Q: Which residues are buried vs exposed?
A: SASA measures how much of the protein is reachable by solvent. It is computed by rolling a water-sized probe over the atomic surface and summing the exposed area (Å²). Per-residue SASA distinguishes core (buried, low SASA) from surface (exposed, high SASA) residues; total SASA is a whole-molecule size measure.

Q: What do the diagnostic plots show?
A: Plot images: a contact map (which residues are close in 3D, as an N×N binary image), a Ramachandran scatter (backbone torsion angles, revealing secondary-structure composition at a glance), and — for AlphaFold structures — a PAE heatmap (pairwise prediction confidence).

Q: What known structures does this most resemble?
A: The Foldseek neighbor list gives the closest experimentally determined structures in the PDB, ranked by structural alignment. TM-score near 1 means near-identical fold; near 0.3 means only rough topology match. This is how one finds what a novel AlphaFold prediction most resembles in the solved-structure universe.

Q: Are the domains correctly placed relative to each other?
A: Predicted aligned error is AlphaFold's pairwise confidence. Unlike pLDDT (per-residue), PAE is per-residue-pair and captures whether two parts of the structure are correctly placed relative to each other. Units are ångströms of expected positional error.

Q: What do the rendered images show?
A: Structure images are PyMOL renders from six orthogonal camera directions. Cartoon representation draws helices as coils and strands as arrows; sticks shows the backbone as bonds; surface shows the solvent-excluded envelope. Rainbow coloring maps sequence position to hue (blue→red, N→C); chain coloring assigns a distinct color per polypeptide.

Q: What are the backbone torsion angles?
A: φ (phi) and ψ (psi) are the two rotatable backbone dihedrals per residue: φ is the C(i-1)–N–Cα–C torsion, ψ is the N–Cα–C–N(i+1) torsion, both in degrees on (−180°, 180°]. α-helical residues cluster near (−60°, −45°); β-strand residues near (−120°, +130°). A Ramachandran plot is simply a scatter of (φ, ψ) for every residue.